Protein AF-A0A674DVS4-F1 (afdb_monomer_lite)

Radius of gyration: 29.96 Å; chains: 1; bounding box: 70×61×73 Å

Organism: Salmo trutta (NCBI:txid8032)

Sequence (124 aa):
TDLYSTDLQPWHLQGKLTNKLRKPVVEKLRRDRINNSIEQLKSLLVPEILNQGYSRCVQYIVHFLSKDELKTQSQRRLLRHFQSLQPSSDKNRIESDCPQLSSPAQHSISKDKSPVNITLWRPW

Foldseek 3Di:
DDDDDPPPDPVVVVVVVVCVVVVVVVVVVVVVVVVVVVVVCCVVPVVVCVVVVVLVVLVVLLVVLVPPPNPDPVSVVVNVVSVVVHPDPPPDDDDP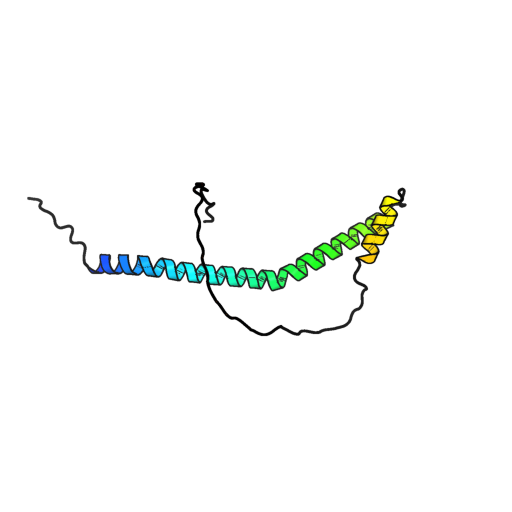DDDDDDDDDDDDDDDDDDDDPPPDDDDD

InterPro domains:
  IPR003650 Orange domain [PS51054] (50-82)
  IPR011598 Myc-type, basic helix-loop-helix (bHLH) domain [PF00010] (20-51)
  IPR036638 Helix-loop-helix DNA-binding domain superfami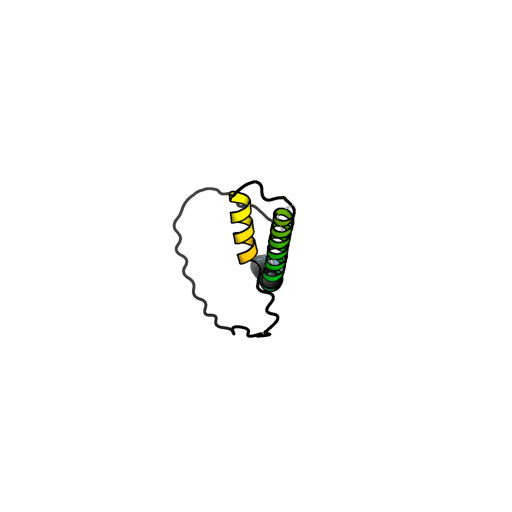ly [G3DSA:4.10.280.10] (14-95)
  IPR036638 Helix-loop-helix DNA-binding domain superfamily [SSF47459] (19-53)
  IPR050370 Hairy and Enhancer of Split/HEY-related [PTHR10985] (19-46)

pLDDT: mean 70.4, std 21.96, range [31.11, 98.44]

Secondary structure (DSSP, 8-state):
---------HHHHHHHHHHHHHHHHHHHHHHHHHHHHHHHHHHHHHHHHHHHHHHHHHHHHHHHHHHS---SHHHHHHHHHHHHTSPP------------------------------------

Structure (mmCIF, N/CA/C/O backbone):
data_AF-A0A674DVS4-F1
#
_entry.id   AF-A0A674DVS4-F1
#
loop_
_atom_site.group_PDB
_atom_site.id
_atom_site.type_symbol
_atom_site.label_atom_id
_atom_site.label_alt_id
_atom_site.label_comp_id
_atom_site.label_asym_id
_atom_site.label_entity_id
_atom_site.label_seq_id
_atom_site.pdbx_PDB_ins_code
_atom_site.Cartn_x
_atom_site.Cartn_y
_atom_site.Cartn_z
_atom_site.occupancy
_atom_site.B_iso_or_equiv
_atom_site.auth_seq_id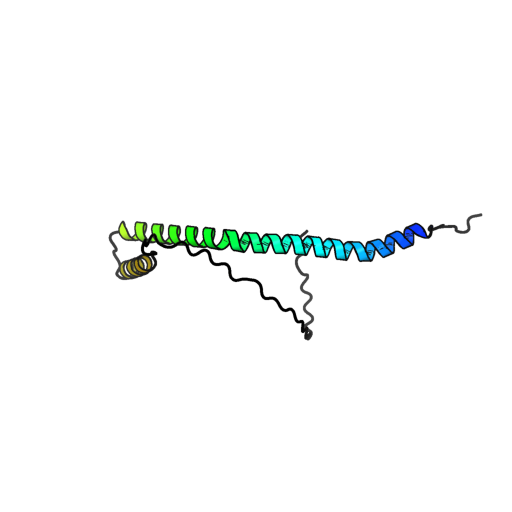
_atom_site.auth_comp_id
_atom_site.auth_asym_id
_atom_site.auth_atom_id
_atom_site.pdbx_PDB_model_num
ATOM 1 N N . THR A 1 1 ? 43.089 33.996 -40.081 1.00 44.06 1 THR A N 1
ATOM 2 C CA . THR A 1 1 ? 43.044 32.525 -40.157 1.00 44.06 1 THR A CA 1
ATOM 3 C C . THR A 1 1 ? 42.194 32.057 -39.010 1.00 44.06 1 THR A C 1
ATOM 5 O O . THR A 1 1 ? 42.662 32.171 -37.896 1.00 44.06 1 THR A O 1
ATOM 8 N N . ASP A 1 2 ? 40.935 31.711 -39.263 1.00 44.69 2 ASP A N 1
ATOM 9 C CA . ASP A 1 2 ? 40.158 30.769 -38.442 1.00 44.69 2 ASP A CA 1
ATOM 10 C C . ASP A 1 2 ? 38.776 30.624 -39.081 1.00 44.69 2 ASP A C 1
ATOM 12 O O . ASP A 1 2 ? 37.833 31.360 -38.798 1.00 44.69 2 ASP A O 1
ATOM 16 N N . LEU A 1 3 ? 38.688 29.692 -40.028 1.00 54.12 3 LEU A N 1
ATOM 17 C CA . LEU A 1 3 ? 37.426 29.173 -40.534 1.00 54.12 3 LEU A CA 1
ATOM 18 C C . LEU A 1 3 ? 37.310 27.729 -40.047 1.00 54.12 3 LEU A C 1
ATOM 20 O O . LEU A 1 3 ? 38.065 26.867 -40.478 1.00 54.12 3 LEU A O 1
ATOM 24 N N . TYR A 1 4 ? 36.373 27.529 -39.119 1.00 61.31 4 TYR A N 1
ATOM 25 C CA . TYR A 1 4 ? 35.526 26.348 -38.954 1.00 61.31 4 TYR A CA 1
ATOM 26 C C . TYR A 1 4 ? 36.113 24.979 -39.344 1.00 61.31 4 TYR A C 1
ATOM 28 O O . TYR A 1 4 ? 36.172 24.617 -40.516 1.00 61.31 4 TYR A O 1
ATOM 36 N N . SER A 1 5 ? 36.331 24.120 -38.348 1.00 46.91 5 SER A N 1
ATOM 37 C CA . SER A 1 5 ? 36.063 22.683 -38.502 1.00 46.91 5 SER A CA 1
ATOM 38 C C . SER A 1 5 ? 35.710 22.070 -37.160 1.00 46.91 5 SER A C 1
ATOM 40 O O . SER A 1 5 ? 36.538 21.527 -36.437 1.00 46.91 5 SER A O 1
ATOM 42 N N . THR A 1 6 ? 34.431 22.176 -36.811 1.00 59.25 6 THR A N 1
ATOM 43 C CA . THR A 1 6 ? 33.824 21.275 -35.833 1.00 59.25 6 THR A CA 1
ATOM 44 C C . THR A 1 6 ? 33.563 19.953 -36.551 1.00 59.25 6 THR A C 1
ATOM 46 O O . THR A 1 6 ? 32.449 19.687 -36.996 1.00 59.25 6 THR A O 1
ATOM 49 N N . ASP A 1 7 ? 34.611 19.143 -36.711 1.00 56.28 7 ASP A N 1
ATOM 50 C CA . ASP A 1 7 ? 34.511 17.781 -37.238 1.00 56.28 7 ASP A CA 1
ATOM 51 C C . ASP A 1 7 ? 33.777 16.900 -36.214 1.00 56.28 7 ASP A C 1
ATOM 53 O O . ASP A 1 7 ? 34.351 16.195 -35.381 1.00 56.28 7 ASP A O 1
ATOM 57 N N . LEU A 1 8 ? 32.447 16.983 -36.228 1.00 63.69 8 LEU A N 1
ATOM 58 C CA . LEU A 1 8 ? 31.577 16.059 -35.516 1.00 63.69 8 LEU A CA 1
ATOM 59 C C . LEU A 1 8 ? 31.638 14.714 -36.235 1.00 63.69 8 LEU A C 1
ATOM 61 O O . LEU A 1 8 ? 30.899 14.471 -37.187 1.00 63.69 8 LEU A O 1
ATOM 65 N N . GLN A 1 9 ? 32.527 13.833 -35.772 1.00 66.44 9 GLN A N 1
ATOM 66 C CA . GLN A 1 9 ? 32.702 12.527 -36.396 1.00 66.44 9 GLN A CA 1
ATOM 67 C C . GLN A 1 9 ? 31.366 11.741 -36.474 1.00 66.44 9 GLN A C 1
ATOM 69 O O . GLN A 1 9 ? 30.651 11.643 -35.466 1.00 66.44 9 GLN A O 1
ATOM 74 N N . PRO A 1 10 ? 31.024 11.131 -37.630 1.00 62.31 10 PRO A N 1
ATOM 75 C CA . PRO A 1 10 ? 29.710 10.521 -37.89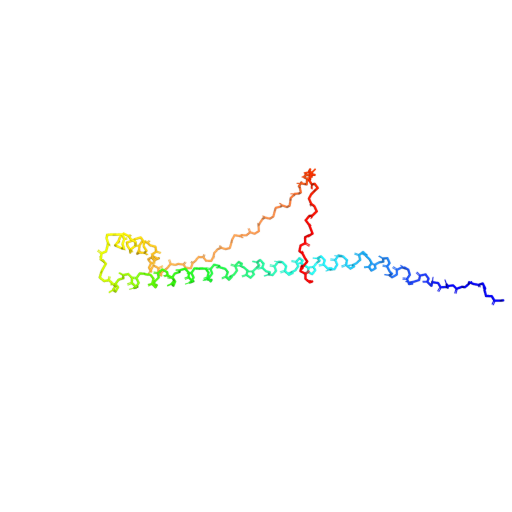5 1.00 62.31 10 PRO A CA 1
ATOM 76 C C . PRO A 1 10 ? 29.238 9.476 -36.867 1.00 62.31 10 PRO A C 1
ATOM 78 O O . PRO A 1 10 ? 28.047 9.371 -36.560 1.00 62.31 10 PRO A O 1
ATOM 81 N N . TRP A 1 11 ? 30.164 8.725 -36.270 1.00 55.31 11 TRP A N 1
ATOM 82 C CA . TRP A 1 11 ? 29.867 7.690 -35.275 1.00 55.31 11 TRP A CA 1
ATOM 83 C C . TRP A 1 11 ? 29.314 8.254 -33.954 1.00 55.31 11 TRP A C 1
ATOM 85 O O . TRP A 1 11 ? 28.487 7.605 -33.302 1.00 55.31 11 TRP A O 1
ATOM 95 N N . HIS A 1 12 ? 29.678 9.487 -33.577 1.00 62.00 12 HIS A N 1
ATOM 96 C CA . HIS A 1 12 ? 29.121 10.157 -32.398 1.00 62.00 12 HIS A CA 1
ATOM 97 C C . HIS A 1 12 ? 27.633 10.497 -32.569 1.00 62.00 12 HIS A C 1
ATOM 99 O O . HIS A 1 12 ? 26.889 10.526 -31.585 1.00 62.00 12 HIS A O 1
ATOM 105 N N . LEU A 1 13 ? 27.176 10.752 -33.798 1.00 62.28 13 LEU A N 1
ATOM 106 C CA . LEU A 1 13 ? 25.776 11.064 -34.102 1.00 62.28 13 LEU A CA 1
ATOM 107 C C . LEU A 1 13 ? 24.923 9.786 -34.183 1.00 62.28 13 LEU A C 1
ATOM 109 O O . LEU A 1 13 ? 23.841 9.738 -33.590 1.00 62.28 13 LEU A O 1
ATOM 113 N N . GLN A 1 14 ? 25.458 8.721 -34.792 1.00 60.50 14 GLN A N 1
ATOM 114 C CA . GLN A 1 14 ? 24.851 7.381 -34.829 1.00 60.50 14 GLN A CA 1
ATOM 115 C C . GLN A 1 14 ? 24.603 6.834 -33.408 1.00 60.50 14 GLN A C 1
ATOM 117 O O . GLN A 1 14 ? 23.505 6.379 -33.069 1.00 60.50 14 GLN A O 1
ATOM 122 N N . GLY A 1 15 ? 25.609 6.934 -32.530 1.00 66.12 15 GLY A N 1
ATOM 123 C CA . GLY A 1 15 ? 25.495 6.532 -31.126 1.00 66.12 15 GLY A CA 1
ATOM 124 C C . GLY A 1 15 ? 24.454 7.353 -30.359 1.00 66.12 15 GLY A C 1
ATOM 125 O O . GLY A 1 15 ? 23.673 6.805 -29.582 1.00 66.12 15 GLY A O 1
ATOM 126 N N . LYS A 1 16 ? 24.369 8.667 -30.608 1.00 70.25 16 LYS A N 1
ATOM 127 C CA . LYS A 1 16 ? 23.372 9.543 -29.968 1.00 70.25 16 LYS A CA 1
ATOM 128 C C . LYS A 1 16 ? 21.940 9.169 -30.353 1.00 70.25 16 LYS A C 1
ATOM 130 O O . LYS A 1 16 ? 21.091 9.102 -29.466 1.00 70.25 16 LYS A O 1
ATOM 135 N N . LEU A 1 17 ? 21.657 8.906 -31.629 1.00 66.00 17 LEU A N 1
ATOM 136 C CA . LEU A 1 17 ? 20.303 8.577 -32.089 1.00 66.00 17 LEU A CA 1
ATOM 137 C C . LEU A 1 17 ? 19.854 7.181 -31.627 1.00 66.00 17 LEU A C 1
ATOM 139 O O . LEU A 1 17 ? 18.745 7.023 -31.121 1.00 66.00 17 LEU A O 1
ATOM 143 N N . THR A 1 18 ? 20.738 6.184 -31.703 1.00 66.50 18 THR A N 1
ATOM 144 C CA . THR A 1 18 ? 20.426 4.822 -31.236 1.00 66.50 18 THR A CA 1
ATOM 145 C C . THR A 1 18 ? 20.218 4.768 -29.721 1.00 66.50 18 THR A C 1
ATOM 147 O O . THR A 1 18 ? 19.302 4.100 -29.240 1.00 66.50 18 THR A O 1
ATOM 150 N N . ASN A 1 19 ? 20.989 5.541 -28.951 1.00 72.38 19 ASN A N 1
ATOM 151 C CA . ASN A 1 19 ? 20.790 5.673 -27.509 1.00 72.38 19 ASN A CA 1
ATOM 152 C C . ASN A 1 19 ? 19.482 6.397 -27.156 1.00 72.38 19 ASN A C 1
ATOM 154 O O . ASN A 1 19 ? 18.873 6.064 -26.141 1.00 72.38 19 ASN A O 1
ATOM 158 N N . LYS A 1 20 ? 19.022 7.349 -27.980 1.00 77.50 20 LYS A N 1
ATOM 159 C CA . LYS A 1 20 ? 17.738 8.044 -27.775 1.00 77.50 20 LYS A CA 1
ATOM 160 C C . LYS A 1 20 ? 16.532 7.110 -27.875 1.00 77.50 20 LYS A C 1
ATOM 162 O O . LYS A 1 20 ? 15.552 7.364 -27.188 1.00 77.50 20 LYS A O 1
ATOM 167 N N . LEU A 1 21 ? 16.608 6.039 -28.668 1.00 76.00 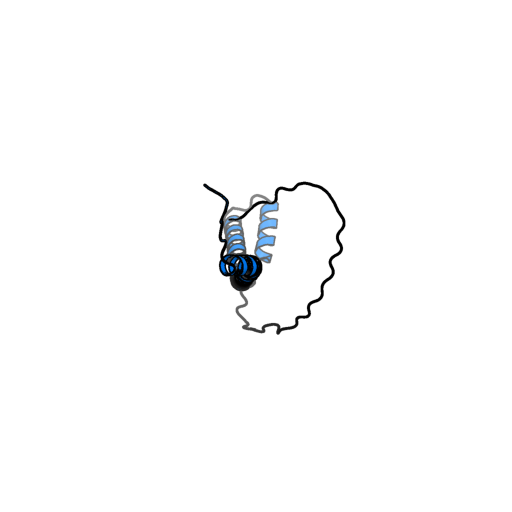21 LEU A N 1
ATOM 168 C CA . LEU A 1 21 ? 15.523 5.058 -28.789 1.00 76.00 21 LEU A CA 1
ATOM 169 C C . LEU A 1 21 ? 15.705 3.849 -27.857 1.00 76.00 21 LEU A C 1
ATOM 171 O O . LEU A 1 21 ? 14.738 3.365 -27.276 1.00 76.00 21 LEU A O 1
ATOM 175 N N . ARG A 1 22 ? 16.947 3.399 -27.636 1.00 80.31 22 ARG A N 1
ATOM 176 C CA . ARG A 1 22 ? 17.248 2.251 -26.763 1.00 80.31 22 ARG A CA 1
ATOM 177 C C . ARG A 1 22 ? 17.006 2.555 -25.281 1.00 80.31 22 ARG A C 1
ATOM 179 O O . ARG A 1 22 ? 16.474 1.706 -24.571 1.00 80.31 22 ARG A O 1
ATOM 186 N N . LYS A 1 23 ? 17.360 3.760 -24.809 1.00 87.38 23 LYS A N 1
ATOM 187 C CA . LYS A 1 23 ? 17.176 4.160 -23.400 1.00 87.38 23 LYS A CA 1
ATOM 188 C C . LYS A 1 23 ? 15.701 4.096 -22.956 1.00 87.38 23 LYS A C 1
ATOM 190 O O . LYS A 1 23 ? 15.450 3.475 -21.926 1.00 87.38 23 LYS A O 1
ATOM 195 N N . PRO A 1 24 ? 14.724 4.643 -23.713 1.00 91.38 24 PRO A N 1
ATOM 196 C CA . PRO A 1 24 ? 13.304 4.498 -23.387 1.00 91.38 24 PRO A CA 1
ATOM 197 C C . PRO A 1 24 ? 12.832 3.047 -23.265 1.00 91.38 24 PRO A C 1
ATOM 199 O O . PRO A 1 24 ? 12.093 2.728 -22.337 1.00 91.38 24 PRO A O 1
ATOM 202 N N . VAL A 1 25 ? 13.270 2.169 -24.173 1.00 91.38 25 VAL A N 1
ATOM 203 C CA . VAL A 1 25 ? 12.851 0.759 -24.193 1.00 91.38 25 VAL A CA 1
ATOM 204 C C . VAL A 1 25 ? 13.397 0.003 -22.982 1.00 91.38 25 VAL A C 1
ATOM 206 O O . VAL A 1 25 ? 12.643 -0.669 -22.283 1.00 91.38 25 VAL A O 1
ATOM 209 N N . VAL A 1 26 ? 14.691 0.156 -22.687 1.00 93.50 26 VAL A N 1
ATOM 210 C CA . VAL A 1 26 ? 15.329 -0.485 -21.524 1.00 93.50 26 VAL A CA 1
ATOM 211 C C . VAL A 1 26 ? 14.689 -0.015 -20.221 1.00 93.50 26 VAL A C 1
ATOM 213 O O . VAL A 1 26 ? 14.408 -0.818 -19.334 1.00 93.50 26 VAL A O 1
ATOM 216 N N . GLU A 1 27 ? 14.407 1.280 -20.112 1.00 95.19 27 GLU A N 1
ATOM 217 C CA . GLU A 1 27 ? 13.791 1.839 -18.916 1.00 95.19 27 GLU A CA 1
ATOM 218 C C . GLU A 1 27 ? 12.325 1.397 -18.757 1.00 95.19 27 GLU A C 1
ATOM 220 O O . GLU A 1 27 ? 11.869 1.144 -17.641 1.00 95.19 27 GLU A O 1
ATOM 225 N N . LYS A 1 28 ? 11.584 1.234 -19.861 1.00 95.81 28 LYS A N 1
ATOM 226 C CA . LYS A 1 28 ? 10.244 0.637 -19.833 1.00 95.81 28 LYS A CA 1
ATOM 227 C C . LYS A 1 28 ? 10.296 -0.806 -19.325 1.00 95.81 28 LYS A C 1
ATOM 229 O O . LYS A 1 28 ? 9.570 -1.122 -18.388 1.00 95.81 28 LYS A O 1
ATOM 234 N N . LEU A 1 29 ? 11.213 -1.628 -19.839 1.00 96.81 29 LEU A N 1
ATOM 235 C CA . LEU A 1 29 ? 11.391 -3.008 -19.376 1.00 96.81 29 LEU A CA 1
ATOM 236 C C . LEU A 1 29 ? 11.769 -3.077 -17.889 1.00 96.81 29 LEU A C 1
ATOM 238 O O . LEU A 1 29 ? 11.247 -3.909 -17.147 1.00 96.81 29 LEU A O 1
ATOM 242 N N . ARG A 1 30 ? 12.644 -2.176 -17.426 1.00 97.44 30 ARG A N 1
ATOM 243 C CA . ARG A 1 30 ? 13.010 -2.082 -16.008 1.00 97.44 30 ARG A CA 1
ATOM 244 C C . ARG A 1 30 ? 11.790 -1.779 -15.136 1.00 97.44 30 ARG A C 1
ATOM 246 O O . ARG A 1 30 ? 11.597 -2.454 -14.126 1.00 97.44 30 ARG A O 1
ATOM 253 N N . ARG A 1 31 ? 10.968 -0.797 -15.529 1.00 97.81 31 ARG A N 1
ATOM 254 C CA . ARG A 1 31 ? 9.722 -0.453 -14.825 1.00 97.81 31 ARG A CA 1
ATOM 255 C C . ARG A 1 31 ? 8.737 -1.610 -14.810 1.00 97.81 31 ARG A C 1
ATOM 257 O O . ARG A 1 31 ? 8.190 -1.908 -13.757 1.00 97.81 31 ARG A O 1
ATOM 264 N N . ASP A 1 32 ? 8.550 -2.279 -15.941 1.00 97.75 32 ASP A N 1
ATOM 265 C CA . ASP A 1 32 ? 7.614 -3.398 -16.042 1.00 97.75 32 ASP A CA 1
ATOM 266 C C . ASP A 1 32 ? 8.051 -4.567 -15.146 1.00 97.75 32 ASP A C 1
ATOM 268 O O . ASP A 1 32 ? 7.223 -5.129 -14.431 1.00 97.75 32 ASP A O 1
ATOM 272 N N . ARG A 1 33 ? 9.359 -4.857 -15.073 1.00 98.12 33 ARG A N 1
ATOM 273 C CA . ARG A 1 33 ? 9.908 -5.850 -14.136 1.00 98.12 33 ARG A CA 1
ATOM 274 C C . ARG A 1 33 ? 9.641 -5.478 -12.675 1.00 98.12 33 ARG A C 1
ATOM 276 O O . ARG A 1 33 ? 9.216 -6.328 -11.899 1.00 98.12 33 ARG A O 1
ATOM 283 N N . ILE A 1 34 ? 9.878 -4.218 -12.302 1.00 98.12 34 ILE A N 1
ATOM 284 C CA . ILE A 1 34 ? 9.633 -3.727 -10.937 1.00 98.12 34 ILE A CA 1
ATOM 285 C C . ILE A 1 34 ? 8.143 -3.819 -10.596 1.00 98.12 34 ILE A C 1
ATOM 287 O O . ILE A 1 34 ? 7.784 -4.377 -9.562 1.00 98.12 34 ILE A O 1
ATOM 291 N N . ASN A 1 35 ? 7.270 -3.341 -11.481 1.00 98.25 35 ASN A N 1
ATOM 292 C CA . ASN A 1 35 ? 5.826 -3.374 -11.268 1.00 98.25 35 ASN A CA 1
ATOM 293 C C . ASN A 1 35 ? 5.313 -4.808 -11.126 1.00 98.25 35 ASN A C 1
ATOM 295 O O . ASN A 1 35 ? 4.537 -5.090 -10.220 1.00 98.25 35 ASN A O 1
ATOM 299 N N . ASN A 1 36 ? 5.797 -5.730 -11.961 1.00 98.44 36 ASN A N 1
ATOM 300 C CA . ASN A 1 36 ? 5.442 -7.138 -11.846 1.00 98.44 36 ASN A CA 1
ATOM 301 C C . ASN A 1 36 ? 5.852 -7.722 -10.484 1.00 98.44 36 ASN A C 1
ATOM 303 O O . ASN A 1 36 ? 5.029 -8.361 -9.834 1.00 98.44 36 ASN A O 1
ATOM 307 N N . SER A 1 37 ? 7.070 -7.437 -10.006 1.00 97.56 37 SER A N 1
ATOM 308 C CA . SER A 1 37 ? 7.496 -7.885 -8.673 1.00 97.56 37 SER A CA 1
ATOM 309 C C . SER A 1 37 ? 6.680 -7.262 -7.535 1.00 97.56 37 SER A C 1
ATOM 311 O O . SER A 1 37 ? 6.394 -7.943 -6.557 1.00 97.56 37 SER A O 1
ATOM 313 N N . ILE A 1 38 ? 6.251 -6.000 -7.662 1.00 96.88 38 ILE A N 1
ATOM 314 C CA . ILE A 1 38 ? 5.388 -5.349 -6.664 1.00 96.88 38 ILE A CA 1
ATOM 315 C C . ILE A 1 38 ? 4.040 -6.066 -6.585 1.00 96.88 38 ILE A C 1
ATOM 317 O O . ILE A 1 38 ? 3.573 -6.353 -5.487 1.00 96.88 38 ILE A O 1
ATOM 321 N N . GLU A 1 39 ? 3.425 -6.382 -7.724 1.00 96.38 39 GLU A N 1
ATOM 322 C CA . GLU A 1 39 ? 2.139 -7.085 -7.744 1.00 96.38 39 GLU A CA 1
ATOM 323 C C . GLU A 1 39 ? 2.255 -8.525 -7.223 1.00 96.38 39 GLU A C 1
ATOM 325 O O . GLU A 1 39 ? 1.400 -8.964 -6.454 1.00 96.38 39 GLU A O 1
ATOM 330 N N . GLN A 1 40 ? 3.348 -9.233 -7.532 1.00 96.56 40 GLN A N 1
ATOM 331 C CA . GLN A 1 40 ? 3.628 -10.547 -6.937 1.00 96.56 40 GLN A CA 1
ATOM 332 C C . GLN A 1 40 ? 3.751 -10.463 -5.411 1.00 96.56 40 GLN A C 1
ATOM 334 O O . GLN A 1 40 ? 3.105 -11.225 -4.693 1.00 96.56 40 GLN A O 1
ATOM 339 N N . LEU A 1 41 ? 4.538 -9.509 -4.904 1.00 95.62 41 LEU A N 1
ATOM 340 C CA . LEU A 1 41 ? 4.705 -9.310 -3.464 1.00 95.62 41 LEU A CA 1
ATOM 341 C C . LEU A 1 41 ? 3.389 -8.923 -2.789 1.00 95.62 41 LEU A C 1
ATOM 343 O O . LEU A 1 41 ? 3.086 -9.444 -1.719 1.00 95.62 41 LEU A O 1
ATOM 347 N N . LYS A 1 42 ? 2.579 -8.062 -3.415 1.00 93.06 42 LYS A N 1
ATOM 348 C CA . LYS A 1 42 ? 1.246 -7.730 -2.905 1.00 93.06 42 LYS A CA 1
ATOM 349 C C . LYS A 1 42 ? 0.376 -8.976 -2.797 1.00 93.06 42 LYS A C 1
ATOM 351 O O . LYS A 1 42 ? -0.189 -9.212 -1.739 1.00 93.06 42 LYS A O 1
ATOM 356 N N . SER A 1 43 ? 0.303 -9.792 -3.846 1.00 92.44 43 SER A N 1
ATOM 357 C CA . SER A 1 43 ? -0.517 -11.007 -3.832 1.00 92.44 43 SER A CA 1
ATOM 358 C C . SER A 1 43 ? -0.098 -11.996 -2.742 1.00 92.44 43 SER A C 1
ATOM 360 O O . SER A 1 43 ? -0.961 -12.648 -2.165 1.00 92.44 43 SER A O 1
ATOM 362 N N . LEU A 1 44 ? 1.203 -12.118 -2.464 1.00 90.75 44 LEU A N 1
ATOM 363 C CA . LEU A 1 44 ? 1.717 -13.033 -1.442 1.00 90.75 44 LEU A CA 1
ATOM 364 C C . LEU A 1 44 ? 1.529 -12.495 -0.020 1.00 90.75 44 LEU A C 1
ATOM 366 O O . LEU A 1 44 ? 1.245 -13.260 0.895 1.00 90.75 44 LEU A O 1
ATOM 370 N N . LEU A 1 45 ? 1.714 -11.189 0.175 1.00 87.75 45 LEU A N 1
ATOM 371 C CA . LEU A 1 45 ? 1.875 -10.612 1.508 1.00 87.75 45 LEU A CA 1
ATOM 372 C C . LEU A 1 45 ? 0.639 -9.855 2.006 1.00 87.75 45 LEU A C 1
ATOM 374 O O . LEU A 1 45 ? 0.368 -9.843 3.205 1.00 87.75 45 LEU A O 1
ATOM 378 N N . VAL A 1 46 ? -0.123 -9.224 1.111 1.00 85.94 46 VAL A N 1
ATOM 379 C CA . VAL A 1 46 ? -1.301 -8.425 1.483 1.00 85.94 46 VAL A CA 1
ATOM 380 C C . VAL A 1 46 ? -2.371 -9.279 2.168 1.00 85.94 46 VAL A C 1
ATOM 382 O O . VAL A 1 46 ? -2.839 -8.842 3.217 1.00 85.94 46 VAL A O 1
ATOM 385 N N . PRO A 1 47 ? -2.736 -10.484 1.686 1.00 83.88 47 PRO A N 1
ATOM 386 C CA . PRO A 1 47 ? -3.730 -11.305 2.374 1.00 83.88 47 PRO A CA 1
ATOM 387 C C . PRO A 1 47 ? -3.301 -11.670 3.798 1.00 83.88 47 PRO A C 1
ATOM 389 O O . PRO A 1 47 ? -4.085 -11.507 4.727 1.00 83.88 47 PRO A O 1
ATOM 392 N N . GLU A 1 48 ? -2.049 -12.091 3.989 1.00 79.00 48 GLU A N 1
ATOM 393 C CA . GLU A 1 48 ? -1.542 -12.511 5.300 1.00 79.00 48 GLU A CA 1
ATOM 394 C C . GLU A 1 48 ? -1.472 -11.334 6.281 1.00 79.00 48 GLU A C 1
ATOM 396 O O . GLU A 1 48 ? -1.987 -11.420 7.396 1.00 79.00 48 GLU A O 1
ATOM 401 N N . ILE A 1 49 ? -0.911 -10.194 5.860 1.00 81.88 49 ILE A N 1
ATOM 402 C CA . ILE A 1 49 ? -0.807 -9.006 6.718 1.00 81.88 49 ILE A CA 1
ATOM 403 C C . ILE A 1 49 ? -2.192 -8.448 7.058 1.00 81.88 49 ILE A C 1
ATOM 405 O O . ILE A 1 49 ? -2.446 -8.118 8.220 1.00 81.88 49 ILE A O 1
ATOM 409 N N . LEU A 1 50 ? -3.089 -8.332 6.072 1.00 80.88 50 LEU A N 1
ATOM 410 C CA . LEU A 1 50 ? -4.430 -7.796 6.305 1.00 80.88 50 LEU A CA 1
ATOM 411 C C . LEU A 1 50 ? -5.239 -8.718 7.214 1.00 80.88 50 LEU A C 1
ATOM 413 O O . LEU A 1 50 ? -5.821 -8.238 8.184 1.00 80.88 50 LEU A O 1
ATOM 417 N N . ASN A 1 51 ? -5.238 -10.026 6.953 1.00 82.62 51 ASN A N 1
ATOM 418 C CA . ASN A 1 51 ? -6.008 -10.980 7.746 1.00 82.62 51 ASN A CA 1
ATOM 419 C C . ASN A 1 51 ? -5.456 -11.103 9.167 1.00 82.62 51 ASN A C 1
ATOM 421 O O . ASN A 1 51 ? -6.227 -11.077 10.128 1.00 82.62 51 ASN A O 1
ATOM 425 N N . GLN A 1 52 ? -4.133 -11.177 9.331 1.00 83.00 52 GLN A N 1
ATOM 426 C CA . GLN A 1 52 ? -3.513 -11.267 10.650 1.00 83.00 52 GLN A CA 1
ATOM 427 C C . GLN A 1 52 ? -3.711 -9.976 11.456 1.00 83.00 52 GLN A C 1
ATOM 429 O O . GLN A 1 52 ? -4.059 -10.035 12.638 1.00 83.00 52 GLN A O 1
ATOM 434 N N . GLY A 1 53 ? -3.535 -8.810 10.827 1.00 87.06 53 GLY A N 1
ATOM 435 C CA . GLY A 1 53 ? -3.755 -7.510 11.460 1.00 87.06 53 GLY A CA 1
ATOM 436 C C . GLY A 1 53 ? -5.216 -7.297 11.857 1.00 87.06 53 GLY A C 1
ATOM 437 O O . GLY A 1 53 ? -5.497 -6.923 12.998 1.00 87.06 53 GLY A O 1
ATOM 438 N N . TYR A 1 54 ? -6.147 -7.601 10.949 1.00 87.88 54 TYR A N 1
ATOM 439 C CA . TYR A 1 54 ? -7.584 -7.518 11.201 1.00 87.88 54 TYR A CA 1
ATOM 440 C C . TYR A 1 54 ? -8.016 -8.466 12.323 1.00 87.88 54 TYR A C 1
ATOM 442 O O . TYR A 1 54 ? -8.639 -8.028 13.288 1.00 87.88 54 TYR A O 1
ATOM 450 N N . SER A 1 55 ? -7.621 -9.742 12.253 1.00 88.62 55 SER A N 1
ATOM 451 C CA . SER A 1 55 ? -7.950 -10.746 13.271 1.00 88.62 55 SER A CA 1
ATOM 452 C C . SER A 1 55 ? -7.434 -10.338 14.651 1.00 88.62 55 SER A C 1
ATOM 454 O O . SER A 1 55 ? -8.183 -10.349 15.631 1.00 88.62 55 SER A O 1
ATOM 456 N N . ARG A 1 56 ? -6.182 -9.870 14.729 1.00 89.81 56 ARG A N 1
ATOM 457 C CA . ARG A 1 56 ? -5.591 -9.373 15.976 1.00 89.81 56 ARG A CA 1
ATOM 458 C C . ARG A 1 56 ? -6.339 -8.150 16.514 1.00 89.81 56 ARG A C 1
ATOM 460 O O . ARG A 1 56 ? -6.592 -8.076 17.714 1.00 89.81 56 ARG A O 1
ATOM 467 N N . CYS A 1 57 ? -6.731 -7.214 15.650 1.00 91.06 57 CYS A N 1
ATOM 468 C CA . CYS A 1 57 ? -7.542 -6.059 16.038 1.00 91.06 57 CYS A CA 1
ATOM 469 C C . CYS A 1 57 ? -8.897 -6.488 16.626 1.00 91.06 57 CYS A C 1
ATOM 471 O O . CYS A 1 57 ? -9.254 -6.049 17.720 1.00 91.06 57 CYS A O 1
ATOM 473 N N . VAL A 1 58 ? -9.609 -7.402 15.957 1.00 91.12 58 VAL A N 1
ATOM 474 C CA . VAL A 1 58 ? -10.880 -7.953 16.452 1.00 91.12 58 VAL A CA 1
ATOM 475 C C . VAL A 1 58 ? -10.688 -8.630 17.812 1.00 91.12 58 VAL A C 1
ATOM 477 O O . VAL A 1 58 ? -11.463 -8.367 18.730 1.00 91.12 58 VAL A O 1
ATOM 480 N N . GLN A 1 59 ? -9.637 -9.440 17.982 1.00 91.81 59 GLN A N 1
ATOM 481 C CA . GLN A 1 59 ? -9.324 -10.085 19.263 1.00 91.81 59 GLN A CA 1
ATOM 482 C C . GLN A 1 59 ? -9.100 -9.066 20.388 1.00 91.81 59 GLN A C 1
ATOM 484 O O . GLN A 1 59 ? -9.658 -9.231 21.473 1.00 91.81 59 GLN A O 1
ATOM 489 N N . TYR A 1 60 ? -8.342 -7.992 20.140 1.00 91.00 60 TYR A N 1
ATOM 490 C CA . TYR A 1 60 ? -8.135 -6.929 21.130 1.00 91.00 60 TYR A CA 1
ATOM 491 C C . TYR A 1 60 ? -9.444 -6.247 21.533 1.00 91.00 60 TYR A C 1
ATOM 493 O O . TYR A 1 60 ? -9.665 -6.017 22.721 1.00 91.00 60 TYR A O 1
ATOM 501 N N . ILE A 1 61 ? -10.318 -5.955 20.566 1.00 91.56 61 ILE A N 1
ATOM 502 C CA . ILE A 1 61 ? -11.614 -5.317 20.827 1.00 91.56 61 ILE A CA 1
ATOM 503 C C . ILE A 1 61 ? -12.510 -6.242 21.656 1.00 91.56 61 ILE A C 1
ATOM 505 O O . ILE A 1 61 ? -13.079 -5.803 22.654 1.00 91.56 61 ILE A O 1
ATOM 509 N N . VAL A 1 62 ? -12.609 -7.524 21.289 1.00 90.62 62 VAL A N 1
ATOM 510 C CA . VAL A 1 62 ? -13.388 -8.518 22.045 1.00 90.62 62 VAL A CA 1
ATOM 511 C C . VAL A 1 62 ? -12.860 -8.647 23.471 1.00 90.62 62 VAL A C 1
ATOM 513 O O . VAL A 1 62 ? -13.646 -8.610 24.417 1.00 90.62 62 VAL A O 1
ATOM 516 N N . HIS A 1 63 ? -11.542 -8.754 23.642 1.00 90.25 63 HIS A N 1
ATOM 517 C CA . HIS A 1 63 ? -10.905 -8.864 24.955 1.00 90.25 63 HIS A CA 1
ATOM 518 C C . HIS A 1 63 ? -11.165 -7.638 25.830 1.00 90.25 63 HIS A C 1
ATOM 520 O O . HIS A 1 63 ? -11.545 -7.773 26.991 1.00 90.25 63 HIS A O 1
ATOM 526 N N . PHE A 1 64 ? -11.003 -6.441 25.265 1.00 90.12 64 PHE A N 1
ATOM 527 C CA . PHE A 1 64 ? -11.258 -5.183 25.958 1.00 90.12 64 PHE A CA 1
ATOM 528 C C . PHE A 1 64 ? -12.722 -5.072 26.403 1.00 90.12 64 PHE A C 1
ATOM 530 O O . PHE A 1 64 ? -12.995 -4.853 27.581 1.00 90.12 64 PHE A O 1
ATOM 537 N N . LEU A 1 65 ? -13.662 -5.311 25.484 1.00 88.81 65 LEU A N 1
ATOM 538 C CA . LEU A 1 65 ? -15.098 -5.249 25.764 1.00 88.81 65 LEU A CA 1
ATOM 539 C C . LEU A 1 65 ? -15.585 -6.368 26.696 1.00 88.81 65 LEU A C 1
ATOM 541 O O . LEU A 1 65 ? -16.637 -6.229 27.301 1.00 88.81 65 LEU A O 1
ATOM 545 N N . SER A 1 66 ? -14.855 -7.478 26.817 1.00 87.44 66 SER A N 1
ATOM 546 C CA . SER A 1 66 ? -15.209 -8.554 27.754 1.00 87.44 66 SER A CA 1
ATOM 547 C C . SER A 1 66 ? -14.759 -8.261 29.188 1.00 87.44 66 SER A C 1
ATOM 549 O O . SER A 1 66 ? -15.335 -8.807 30.125 1.00 87.44 66 SER A O 1
ATOM 551 N N . LYS A 1 67 ? -13.720 -7.433 29.368 1.00 79.94 67 LYS A N 1
ATOM 552 C CA . LYS A 1 67 ? -13.190 -7.056 30.689 1.00 79.94 67 LYS A CA 1
ATOM 553 C C . LYS A 1 67 ? -13.945 -5.905 31.337 1.00 79.94 67 LYS A C 1
ATOM 555 O O . LYS A 1 67 ? -14.011 -5.853 32.561 1.00 79.94 67 LYS A O 1
ATOM 560 N N . ASP A 1 68 ? -14.454 -4.980 30.532 1.00 70.94 68 ASP A N 1
ATOM 561 C CA . ASP A 1 68 ? -15.246 -3.864 31.031 1.00 70.94 68 ASP A CA 1
ATOM 562 C C . ASP A 1 68 ? -16.675 -4.355 31.292 1.00 70.94 68 ASP A C 1
ATOM 564 O O . ASP A 1 68 ? -17.304 -4.966 30.426 1.00 70.94 68 ASP A O 1
ATOM 568 N N . GLU A 1 69 ? -17.192 -4.138 32.499 1.00 65.75 69 GLU A N 1
ATOM 569 C CA . GLU A 1 69 ? -18.570 -4.481 32.846 1.00 65.75 69 GLU A CA 1
ATOM 570 C C . GLU A 1 69 ? -19.481 -3.636 31.947 1.00 65.75 69 GLU A C 1
ATOM 572 O O . GLU A 1 69 ? -19.641 -2.446 32.181 1.00 65.75 69 GLU A O 1
ATOM 577 N N . LEU A 1 70 ? -19.979 -4.212 30.847 1.00 65.38 70 LEU A N 1
ATOM 578 C CA . LEU A 1 70 ? -20.596 -3.493 29.726 1.00 65.38 70 LEU A CA 1
ATOM 579 C C . LEU A 1 70 ? -21.761 -2.596 30.173 1.00 65.38 70 LEU A C 1
ATOM 581 O O . LEU A 1 70 ? -22.926 -3.025 30.216 1.00 65.38 70 LEU A O 1
ATOM 585 N N . LYS A 1 71 ? -21.445 -1.334 30.490 1.00 69.88 71 LYS A N 1
ATOM 586 C CA . LYS A 1 71 ? -22.370 -0.394 31.144 1.00 69.88 71 LYS A CA 1
ATOM 587 C C . LYS A 1 71 ? -23.484 0.052 30.220 1.00 69.88 71 LYS A C 1
ATOM 589 O O . LYS A 1 71 ? -24.562 0.415 30.679 1.00 69.88 71 LYS A O 1
ATOM 594 N N . THR A 1 72 ? -23.250 -0.023 28.913 1.00 85.94 72 THR A N 1
ATOM 595 C CA . THR A 1 72 ? -24.198 0.439 27.903 1.00 85.94 72 THR A CA 1
ATOM 596 C C . THR A 1 72 ? -24.682 -0.702 27.010 1.00 85.94 72 THR A C 1
ATOM 598 O O . THR A 1 72 ? -23.943 -1.616 26.636 1.00 85.94 72 THR A O 1
ATOM 601 N N . GLN A 1 73 ? -25.956 -0.637 26.618 1.00 87.12 73 GLN A N 1
ATOM 602 C CA . GLN A 1 73 ? -26.550 -1.571 25.657 1.00 87.12 73 GLN A CA 1
ATOM 603 C C . GLN A 1 73 ? -25.794 -1.566 24.315 1.00 87.12 73 GLN A C 1
ATOM 605 O O . GLN A 1 73 ? -25.692 -2.603 23.657 1.00 87.12 73 GLN A O 1
ATOM 610 N N . SER A 1 74 ? -25.243 -0.417 23.909 1.00 89.50 74 SER A N 1
ATOM 611 C CA . SER A 1 74 ? -24.461 -0.273 22.679 1.00 89.50 74 SER A CA 1
ATOM 612 C C . SER A 1 74 ? -23.188 -1.119 22.701 1.00 89.50 74 SER A C 1
ATOM 614 O O . SER A 1 74 ? -22.941 -1.836 21.734 1.00 89.50 74 SER A O 1
ATOM 616 N N . GLN A 1 75 ? -22.428 -1.134 23.801 1.00 89.12 75 GLN A N 1
ATOM 617 C CA . GLN A 1 75 ? -21.225 -1.968 23.904 1.00 89.12 75 GLN A CA 1
ATOM 618 C C . GLN A 1 75 ? -21.552 -3.470 23.851 1.00 89.12 75 GLN A C 1
ATOM 620 O O . GLN A 1 75 ? -20.830 -4.226 23.208 1.00 89.12 75 GLN A O 1
ATOM 625 N N . ARG A 1 76 ? -22.678 -3.915 24.433 1.00 89.50 76 ARG A N 1
ATOM 626 C CA . ARG A 1 76 ? -23.138 -5.318 24.311 1.00 89.50 76 ARG A CA 1
ATOM 627 C C . ARG A 1 76 ? -23.476 -5.694 22.874 1.00 89.50 76 ARG A C 1
ATOM 629 O O . ARG A 1 76 ? -23.144 -6.788 22.422 1.00 89.50 76 ARG A O 1
ATOM 636 N N . ARG A 1 77 ? -24.135 -4.786 22.146 1.00 92.19 77 ARG A N 1
ATOM 637 C CA . ARG A 1 77 ? -24.423 -4.972 20.715 1.00 92.19 77 ARG A CA 1
ATOM 638 C C . ARG A 1 77 ? -23.130 -5.038 19.903 1.00 92.19 77 ARG A C 1
ATOM 640 O O . ARG A 1 77 ? -23.014 -5.896 19.034 1.00 92.19 77 ARG A O 1
ATOM 647 N N . LEU A 1 78 ? -22.167 -4.177 20.223 1.00 91.75 78 LEU A N 1
ATOM 648 C CA . LEU A 1 78 ? -20.862 -4.139 19.573 1.00 91.75 78 LEU A CA 1
ATOM 649 C C . LEU A 1 78 ? -20.061 -5.425 19.814 1.00 91.75 78 LEU A C 1
ATOM 651 O O . LEU A 1 78 ? -19.555 -6.013 18.864 1.00 91.75 78 LEU A O 1
ATOM 655 N N . LEU A 1 79 ? -20.002 -5.904 21.059 1.00 91.75 79 LEU A N 1
ATOM 656 C CA . LEU A 1 79 ? -19.323 -7.154 21.401 1.00 91.75 79 LEU A CA 1
ATOM 657 C C . LEU A 1 79 ? -19.912 -8.340 20.628 1.00 91.75 79 LEU A C 1
ATOM 659 O O . LEU A 1 79 ? -19.161 -9.113 20.041 1.00 91.75 79 LEU A O 1
ATOM 663 N N . ARG A 1 80 ? -21.246 -8.449 20.561 1.00 91.00 80 ARG A N 1
ATOM 664 C CA . ARG A 1 80 ? -21.922 -9.519 19.810 1.00 91.00 80 ARG A CA 1
ATOM 665 C C . ARG A 1 80 ? -21.535 -9.514 18.330 1.00 91.00 80 ARG A C 1
ATOM 667 O O . ARG A 1 80 ? -21.289 -10.569 17.758 1.00 91.00 80 ARG A O 1
ATOM 674 N N . HIS A 1 81 ? -21.453 -8.329 17.729 1.00 93.38 81 HIS A N 1
ATOM 675 C CA . HIS A 1 81 ? -21.017 -8.176 16.345 1.00 93.38 81 HIS A CA 1
ATOM 676 C C . HIS A 1 81 ? -19.573 -8.667 16.150 1.00 93.38 81 HIS A C 1
ATOM 678 O O . HIS A 1 81 ? -19.311 -9.477 15.266 1.00 93.38 81 HIS A O 1
ATOM 684 N N . PHE A 1 82 ? -18.636 -8.268 17.013 1.00 90.62 82 PHE A N 1
ATOM 685 C CA . PHE A 1 82 ? -17.246 -8.725 16.898 1.00 90.62 82 PHE A CA 1
ATOM 686 C C . PHE A 1 82 ? -17.048 -10.211 17.213 1.00 90.62 82 PHE A C 1
ATOM 688 O O . PHE A 1 82 ? -16.183 -10.845 16.616 1.00 90.62 82 PHE A O 1
ATOM 695 N N . GLN A 1 83 ? -17.867 -10.790 18.091 1.00 88.19 83 GLN A N 1
ATOM 696 C CA . GLN A 1 83 ? -17.883 -12.234 18.329 1.00 88.19 83 GLN A CA 1
ATOM 697 C C . GLN A 1 83 ? -18.375 -13.008 17.099 1.00 88.19 83 GLN A C 1
ATOM 699 O O . GLN A 1 83 ? -17.800 -14.042 16.782 1.00 88.19 83 GLN A O 1
ATOM 704 N 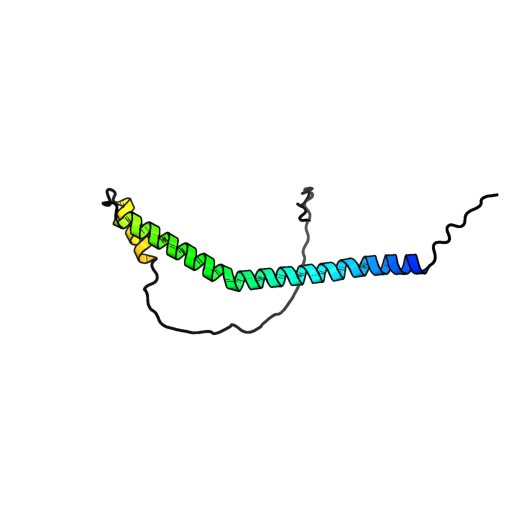N . SER A 1 84 ? -19.365 -12.491 16.357 1.00 86.00 84 SER A N 1
ATOM 705 C CA . SER A 1 84 ? -19.784 -13.096 15.079 1.00 86.00 84 SER A CA 1
ATOM 706 C C . SER A 1 84 ? -18.750 -12.972 13.955 1.00 86.00 84 SER A C 1
ATOM 708 O O . SER A 1 84 ? -18.822 -13.715 12.983 1.00 86.00 84 SER A O 1
ATOM 710 N N . LEU A 1 85 ? -17.790 -12.050 14.085 1.00 82.62 85 LEU A N 1
ATOM 711 C CA . LEU A 1 85 ? -16.695 -11.853 13.130 1.00 82.62 85 LEU A CA 1
ATOM 712 C C . LEU A 1 85 ? -15.466 -12.724 13.424 1.00 82.62 85 LEU A C 1
ATOM 714 O O . LEU A 1 85 ? -14.521 -12.721 12.635 1.00 82.62 85 LEU A O 1
ATOM 718 N N . GLN A 1 86 ? -15.435 -13.447 14.548 1.00 75.00 86 GLN A N 1
ATOM 719 C CA . GLN A 1 86 ? -14.374 -14.420 14.784 1.00 75.00 86 GLN A CA 1
ATOM 720 C C . GLN A 1 86 ? -14.518 -15.573 13.779 1.00 75.00 86 GLN A C 1
ATOM 722 O O . GLN A 1 86 ? -15.594 -16.169 13.697 1.00 75.00 86 GLN A O 1
ATOM 727 N N . PRO A 1 87 ? -13.452 -15.935 13.043 1.00 58.06 87 PRO A N 1
ATOM 728 C CA . PRO A 1 87 ? -13.436 -17.194 12.322 1.00 58.06 87 PRO A CA 1
ATOM 729 C C . PRO A 1 87 ? -13.584 -18.312 13.358 1.00 58.06 87 PRO A C 1
ATOM 731 O O . PRO A 1 87 ? -12.756 -18.416 14.268 1.00 58.06 87 PRO A O 1
ATOM 734 N N . SER A 1 88 ? -14.639 -19.127 13.243 1.00 48.91 88 SER A N 1
ATOM 735 C CA . SER A 1 88 ? -14.691 -20.431 13.913 1.00 48.91 88 SER A CA 1
ATOM 736 C C . SER A 1 88 ? -13.353 -21.103 13.641 1.00 48.91 88 SER A C 1
ATOM 738 O O . SER A 1 88 ? -12.923 -21.171 12.490 1.00 48.91 88 SER A O 1
ATOM 740 N N . SER A 1 89 ? -12.656 -21.523 14.691 1.00 45.56 89 SER A N 1
ATOM 741 C CA . SER A 1 89 ? -11.401 -22.259 14.583 1.00 45.56 89 SER A CA 1
ATOM 742 C C . SER A 1 89 ? -11.666 -23.665 14.021 1.00 45.56 89 SER A C 1
ATOM 744 O O . SER A 1 89 ? -11.324 -24.663 14.649 1.00 45.56 89 SER A O 1
ATOM 746 N N . ASP A 1 90 ? -12.238 -23.772 12.828 1.00 38.38 90 ASP A N 1
ATOM 747 C CA . ASP A 1 90 ? -12.208 -24.988 12.039 1.00 38.38 90 ASP A CA 1
ATOM 748 C C . ASP A 1 90 ? -10.860 -25.025 11.327 1.00 38.38 90 ASP A C 1
ATOM 750 O O . ASP A 1 90 ? -10.669 -24.617 10.182 1.00 38.38 90 ASP A O 1
ATOM 754 N N . LYS A 1 91 ? -9.872 -25.525 12.074 1.00 49.72 91 LYS A N 1
ATOM 755 C CA . LYS A 1 91 ? -8.739 -26.227 11.484 1.00 49.72 91 LYS A CA 1
ATOM 756 C C . LYS A 1 91 ? -9.335 -27.303 10.585 1.00 49.72 91 LYS A C 1
ATOM 758 O O . LYS A 1 91 ? -9.797 -28.286 11.136 1.00 49.72 91 LYS A O 1
ATOM 763 N N . ASN A 1 92 ? -9.392 -27.086 9.273 1.00 45.47 92 ASN A N 1
ATOM 764 C CA . ASN A 1 92 ? -9.374 -28.085 8.196 1.00 45.47 92 ASN A CA 1
ATOM 765 C C . ASN A 1 92 ? -9.783 -27.389 6.892 1.00 45.47 92 ASN A C 1
ATOM 767 O O . ASN A 1 92 ? -10.959 -27.122 6.681 1.00 45.47 92 ASN A O 1
ATOM 771 N N . ARG A 1 93 ? -8.835 -27.129 5.991 1.00 31.11 93 ARG A N 1
ATOM 772 C CA . ARG A 1 93 ? -8.565 -27.992 4.829 1.00 31.11 93 ARG A CA 1
ATOM 773 C C . ARG A 1 93 ? -7.603 -27.247 3.907 1.00 31.11 93 ARG A C 1
ATOM 775 O O . ARG A 1 93 ? -7.876 -26.149 3.439 1.00 31.11 93 ARG A O 1
ATOM 782 N N . ILE A 1 94 ? -6.450 -27.862 3.693 1.00 57.03 94 ILE A N 1
ATOM 783 C CA . ILE A 1 94 ? -5.567 -27.565 2.574 1.00 57.03 94 ILE A CA 1
ATOM 784 C C . ILE A 1 94 ? -6.403 -27.741 1.304 1.00 57.03 94 ILE A C 1
ATOM 786 O O . ILE A 1 94 ? -6.865 -28.847 1.042 1.00 57.03 94 ILE A O 1
ATOM 790 N N . GLU A 1 95 ? -6.592 -26.677 0.535 1.00 33.03 95 GLU A N 1
ATOM 791 C CA . GLU A 1 95 ? -6.938 -26.778 -0.882 1.00 33.03 95 GLU A CA 1
ATOM 792 C C . GLU A 1 95 ? -6.193 -25.662 -1.607 1.00 33.03 95 GLU A C 1
ATOM 794 O O . GLU A 1 95 ? -6.663 -24.556 -1.866 1.00 33.03 95 GLU A O 1
ATOM 799 N N . SER A 1 96 ? -4.913 -25.955 -1.793 1.00 48.69 96 SER A N 1
ATOM 800 C CA . SER A 1 96 ? -4.063 -25.361 -2.799 1.00 48.69 96 SER A CA 1
ATOM 801 C C . SER A 1 96 ? -4.635 -25.699 -4.171 1.00 48.69 96 SER A C 1
ATOM 803 O O . SER A 1 96 ? -4.288 -26.740 -4.712 1.00 48.69 96 SER A O 1
ATOM 805 N N . ASP A 1 97 ? -5.462 -24.821 -4.729 1.00 32.41 97 ASP A N 1
ATOM 806 C CA . ASP A 1 97 ? -5.737 -24.829 -6.160 1.00 32.41 97 ASP A CA 1
ATOM 807 C C . ASP A 1 97 ? -5.604 -23.421 -6.733 1.00 32.41 97 ASP A C 1
ATOM 809 O O . ASP A 1 97 ? -6.313 -22.470 -6.405 1.00 32.41 97 ASP A O 1
ATOM 813 N N . CYS A 1 98 ? -4.586 -23.305 -7.575 1.00 36.75 98 CYS A N 1
ATOM 814 C CA . CYS A 1 98 ? -4.231 -22.141 -8.357 1.00 36.75 98 CYS A CA 1
ATOM 815 C C . CYS A 1 98 ? -5.173 -22.046 -9.568 1.00 36.75 98 CYS A C 1
ATOM 817 O O . CYS A 1 98 ? -5.246 -23.007 -10.336 1.00 36.75 98 CYS A O 1
ATOM 819 N N . PRO A 1 99 ? -5.839 -20.908 -9.828 1.00 37.28 99 PRO A N 1
ATOM 820 C CA . PRO A 1 99 ? -6.469 -20.703 -11.123 1.00 37.28 99 PRO A CA 1
ATOM 821 C C . PRO A 1 99 ? -5.411 -20.399 -12.186 1.00 37.28 99 PRO A C 1
ATOM 823 O O . PRO A 1 99 ? -4.702 -19.392 -12.141 1.00 37.28 99 PRO A O 1
ATOM 826 N N . GLN A 1 100 ? -5.321 -21.329 -13.132 1.00 39.06 100 GLN A N 1
ATOM 827 C CA . GLN A 1 100 ? -4.482 -21.305 -14.319 1.00 39.06 100 GLN A CA 1
ATOM 828 C C . GLN A 1 100 ? -4.697 -20.067 -15.205 1.00 39.06 100 GLN A C 1
ATOM 830 O O . GLN A 1 100 ? -5.767 -19.463 -15.244 1.00 39.06 100 GLN A O 1
ATOM 835 N N . LEU A 1 101 ? -3.641 -19.757 -15.966 1.00 32.84 101 LEU A N 1
ATOM 836 C CA . LEU A 1 101 ? -3.592 -18.862 -17.122 1.00 32.84 101 LEU A CA 1
ATOM 837 C C . LEU A 1 101 ? -4.912 -18.776 -17.905 1.00 32.84 101 LEU A C 1
ATOM 839 O O . LEU A 1 101 ? -5.385 -19.779 -18.432 1.00 32.84 101 LEU A O 1
ATOM 843 N N . SER A 1 102 ? -5.368 -17.548 -18.158 1.00 31.94 102 SER A N 1
ATOM 844 C CA . SER A 1 102 ? -5.923 -17.145 -19.458 1.00 31.94 102 SER A CA 1
ATOM 845 C C . SER A 1 102 ? -5.855 -15.622 -19.612 1.00 31.94 102 SER A C 1
ATOM 847 O O . SER A 1 102 ? -6.624 -14.877 -19.016 1.00 31.94 102 SER A O 1
ATOM 849 N N . SER A 1 103 ? -4.892 -15.165 -20.416 1.00 33.16 103 SER A N 1
ATOM 850 C CA . SER A 1 103 ? -4.926 -13.860 -21.091 1.00 33.16 103 SER A CA 1
ATOM 851 C C . SER A 1 103 ? -5.864 -13.962 -22.299 1.00 33.16 103 SER A C 1
ATOM 853 O O . SER A 1 103 ? -5.902 -15.016 -22.935 1.00 33.16 103 SER A O 1
ATOM 855 N N . PRO A 1 104 ? -6.558 -12.877 -22.673 1.00 37.34 104 PRO A N 1
ATOM 856 C CA . PRO A 1 104 ? -6.102 -12.176 -23.875 1.00 37.34 104 PRO A CA 1
ATOM 857 C C . PRO A 1 104 ? -6.163 -10.643 -23.762 1.00 37.34 104 PRO A C 1
ATOM 859 O O . PRO A 1 104 ? -7.095 -10.054 -23.223 1.00 37.34 104 PRO A O 1
ATOM 862 N N . ALA A 1 105 ? -5.145 -9.997 -24.332 1.00 32.75 105 ALA A N 1
ATOM 863 C CA . ALA A 1 105 ? -5.104 -8.565 -24.612 1.00 32.75 105 ALA A CA 1
ATOM 864 C C . ALA A 1 105 ? -6.258 -8.133 -25.533 1.00 32.75 105 ALA A C 1
ATOM 866 O O . ALA A 1 105 ? -6.555 -8.899 -26.438 1.00 32.75 105 ALA A O 1
ATOM 867 N N . GLN A 1 106 ? -6.784 -6.901 -25.388 1.00 39.00 106 GLN A N 1
ATOM 868 C CA . GLN A 1 106 ? -6.998 -5.928 -26.484 1.00 39.00 106 GLN A CA 1
ATOM 869 C C . GLN A 1 106 ? -7.213 -4.486 -25.963 1.00 39.00 106 GLN A C 1
ATOM 871 O O . GLN A 1 106 ? -7.822 -4.243 -24.926 1.00 39.00 106 GLN A O 1
ATOM 876 N N . HIS A 1 107 ? -6.650 -3.540 -26.721 1.00 36.12 107 HIS A N 1
ATOM 877 C CA . HIS A 1 107 ? -6.722 -2.080 -26.611 1.00 36.12 107 HIS A CA 1
ATOM 878 C C . HIS A 1 107 ? -8.114 -1.508 -26.943 1.00 36.12 107 HIS A C 1
ATOM 880 O O . HIS A 1 107 ? -8.712 -1.934 -27.924 1.00 36.12 107 HIS A O 1
ATOM 886 N N . SER A 1 108 ? -8.481 -0.381 -26.319 1.00 32.50 108 SER A N 1
ATOM 887 C CA . SER A 1 108 ? -9.031 0.777 -27.051 1.00 32.50 108 SER A CA 1
ATOM 888 C C . SER A 1 108 ? -8.914 2.068 -26.232 1.00 32.50 108 SER A C 1
ATOM 890 O O . SER A 1 108 ? -9.525 2.224 -25.178 1.00 32.50 108 SER A O 1
ATOM 892 N N . ILE A 1 109 ? -8.106 2.994 -26.746 1.00 38.81 109 ILE A N 1
ATOM 893 C CA . ILE A 1 109 ? -7.990 4.393 -26.326 1.00 38.81 109 ILE A CA 1
ATOM 894 C C . ILE A 1 109 ? -9.149 5.172 -26.962 1.00 38.81 109 ILE A C 1
ATOM 896 O O . ILE A 1 109 ? -9.270 5.163 -28.184 1.00 38.81 109 ILE A O 1
ATOM 900 N N . SER A 1 110 ? -9.918 5.927 -26.175 1.00 37.56 110 SER A N 1
ATOM 901 C CA . SER A 1 110 ? -10.632 7.110 -26.674 1.00 37.56 110 SER A CA 1
ATOM 902 C C . SER A 1 110 ? -10.313 8.303 -25.780 1.00 37.56 110 SER A C 1
ATOM 904 O O . SER A 1 110 ? -10.470 8.256 -24.562 1.00 37.56 110 SER A O 1
ATOM 906 N N . LYS A 1 111 ? -9.800 9.355 -26.409 1.00 41.47 111 LYS A N 1
ATOM 907 C CA . LYS A 1 111 ? -9.233 10.562 -25.818 1.00 41.47 111 LYS A CA 1
ATOM 908 C C . LYS A 1 111 ? -10.214 11.706 -26.045 1.00 41.47 111 LYS A C 1
ATOM 910 O O . LYS A 1 111 ? -10.424 12.039 -27.203 1.00 41.47 111 LYS A O 1
ATOM 915 N N . ASP A 1 112 ? -10.714 12.347 -24.988 1.00 32.34 112 ASP A N 1
ATOM 916 C CA . ASP A 1 112 ? -11.234 13.716 -25.099 1.00 32.34 112 ASP A CA 1
ATOM 917 C C . ASP A 1 112 ? -10.876 14.592 -23.875 1.00 32.34 112 ASP A C 1
ATOM 919 O O . ASP A 1 112 ? -11.380 14.448 -22.768 1.00 32.34 112 ASP A O 1
ATOM 923 N N . LYS A 1 113 ? -9.815 15.376 -24.099 1.00 45.19 113 LYS A N 1
ATOM 924 C CA . LYS A 1 113 ? -9.569 16.798 -23.793 1.00 45.19 113 LYS A CA 1
ATOM 925 C C . LYS A 1 113 ? -10.204 17.426 -22.534 1.00 45.19 113 LYS A C 1
ATOM 927 O O . LYS A 1 113 ? -11.350 17.850 -22.535 1.00 45.19 113 LYS A O 1
ATOM 932 N N . SER A 1 114 ? -9.355 17.721 -21.545 1.00 43.25 114 SER A N 1
ATOM 933 C CA . SER A 1 114 ? -9.516 18.882 -20.653 1.00 43.25 114 SER A CA 1
ATOM 934 C C . SER A 1 114 ? -8.137 19.488 -20.337 1.00 43.25 114 SER A C 1
ATOM 936 O O . SER A 1 114 ? -7.220 18.730 -20.003 1.00 43.25 114 SER A O 1
ATOM 938 N N . PRO A 1 115 ? -7.929 20.814 -20.477 1.00 50.97 115 PRO A N 1
ATOM 939 C CA . PRO A 1 115 ? -6.648 21.455 -20.229 1.00 50.97 115 PRO A CA 1
ATOM 940 C C . PRO A 1 115 ? -6.585 21.927 -18.775 1.00 50.97 115 PRO A C 1
ATOM 942 O O . PRO A 1 115 ? -6.792 23.099 -18.476 1.00 50.97 115 PRO A O 1
ATOM 945 N N . VAL A 1 116 ? -6.269 21.018 -17.857 1.00 37.84 116 VAL A N 1
ATOM 946 C CA . VAL A 1 116 ? -5.763 21.416 -16.542 1.00 37.84 116 VAL A CA 1
ATOM 947 C C . VAL A 1 116 ? -4.320 20.964 -16.467 1.00 37.84 116 VAL A C 1
ATOM 949 O O . VAL A 1 116 ? -3.999 19.781 -16.564 1.00 37.84 116 VAL A O 1
ATOM 952 N N . ASN A 1 117 ? -3.450 21.960 -16.362 1.00 57.12 117 ASN A N 1
ATOM 953 C CA . ASN A 1 117 ? -2.016 21.850 -16.182 1.00 57.12 117 ASN A CA 1
ATOM 954 C C . ASN A 1 117 ? -1.747 21.259 -14.789 1.00 57.12 117 ASN A C 1
ATOM 956 O O . ASN A 1 117 ? -1.410 21.964 -13.843 1.00 57.12 117 ASN A O 1
ATOM 960 N N . ILE A 1 118 ? -2.002 19.959 -14.630 1.00 51.25 118 ILE A N 1
ATOM 961 C CA . ILE A 1 118 ? -1.594 19.223 -13.444 1.00 51.25 118 ILE A CA 1
ATOM 962 C C . ILE A 1 118 ? -0.118 18.940 -13.674 1.00 51.25 118 ILE A C 1
ATOM 964 O O . ILE A 1 118 ? 0.241 18.035 -14.426 1.00 51.25 118 ILE A O 1
ATOM 968 N N . THR A 1 119 ? 0.743 19.754 -13.071 1.00 57.44 119 THR A N 1
ATOM 969 C CA . THR A 1 119 ? 2.153 19.418 -12.886 1.00 57.44 119 THR A CA 1
ATOM 970 C C . THR A 1 119 ? 2.195 18.115 -12.093 1.00 57.44 119 THR A C 1
ATOM 972 O O . THR A 1 119 ? 2.109 18.101 -10.867 1.00 57.44 119 THR A O 1
ATOM 975 N N . LEU A 1 120 ? 2.206 17.003 -12.825 1.00 64.38 120 LEU A N 1
ATOM 976 C CA . LEU A 1 120 ? 2.162 15.658 -12.282 1.00 64.38 120 LEU A CA 1
ATOM 977 C C . LEU A 1 120 ? 3.447 15.423 -11.493 1.00 64.38 120 LEU A C 1
ATOM 979 O O . LEU A 1 120 ? 4.554 15.591 -12.010 1.00 64.38 120 LEU A O 1
ATOM 983 N N . TRP A 1 121 ? 3.254 15.062 -10.228 1.00 62.88 121 TRP A N 1
ATOM 984 C CA . TRP A 1 121 ? 4.269 14.606 -9.290 1.00 62.88 121 TRP A CA 1
ATOM 985 C C . TRP A 1 121 ? 5.379 13.802 -9.978 1.00 62.88 121 TRP A C 1
ATOM 987 O O . TRP A 1 121 ? 5.103 12.873 -10.739 1.00 62.88 121 TRP A O 1
ATOM 997 N N . ARG A 1 122 ? 6.642 14.129 -9.675 1.00 52.03 122 ARG A N 1
ATOM 998 C CA . ARG A 1 122 ? 7.790 13.304 -10.066 1.00 52.03 122 ARG A CA 1
ATOM 999 C C . ARG A 1 122 ? 8.232 12.437 -8.887 1.00 52.03 122 ARG A C 1
ATOM 1001 O O . ARG A 1 122 ? 8.692 12.997 -7.895 1.00 52.03 122 ARG A O 1
ATOM 1008 N N . PRO A 1 123 ? 8.154 11.102 -8.981 1.00 54.44 123 PRO A N 1
ATOM 1009 C CA . PRO A 1 123 ? 9.089 10.250 -8.274 1.00 54.44 123 PRO A CA 1
ATOM 1010 C C . PRO A 1 123 ? 10.419 10.235 -9.049 1.00 54.44 123 PRO A C 1
ATOM 1012 O O . PRO A 1 123 ? 10.426 10.363 -10.277 1.00 54.44 123 PRO A O 1
ATOM 1015 N N . TRP A 1 124 ? 11.512 10.163 -8.293 1.00 57.56 124 TRP A N 1
ATOM 1016 C CA . TRP A 1 124 ? 12.911 10.180 -8.732 1.00 57.56 124 TRP A CA 1
ATOM 1017 C C . TRP A 1 124 ? 13.212 9.198 -9.872 1.00 57.56 124 TRP A C 1
ATOM 1019 O O . TRP A 1 124 ? 12.678 8.063 -9.842 1.00 57.56 124 TRP A O 1
#